Protein AF-A0A6A5S2V4-F1 (afdb_monomer)

Radius of gyration: 16.22 Å; Cα contacts (8 Å, |Δi|>4): 192; chains: 1; bounding box: 35×47×35 Å

Organism: NCBI:txid706981

pLDDT: mean 73.62, std 16.65, range [35.84, 93.75]

InterPro domains:
  IPR040976 Fungal-type protein kinase [PF17667] (19-125)

Structure (mmCIF, N/CA/C/O backbone):
data_AF-A0A6A5S2V4-F1
#
_entry.id   AF-A0A6A5S2V4-F1
#
loop_
_atom_site.group_PDB
_atom_site.id
_atom_site.type_symbol
_atom_site.label_atom_id
_atom_site.label_alt_id
_atom_site.label_comp_id
_atom_site.label_asym_id
_atom_site.label_entity_id
_atom_site.label_seq_id
_atom_site.pdbx_PDB_ins_code
_atom_site.Cartn_x
_atom_site.Cartn_y
_atom_site.Cartn_z
_atom_site.occupancy
_atom_site.B_iso_or_equiv
_atom_site.auth_seq_id
_atom_site.auth_comp_id
_atom_site.auth_asym_id
_atom_site.auth_atom_id
_atom_site.pdbx_PDB_model_num
ATOM 1 N N . MET A 1 1 ? 0.750 4.593 -0.803 1.00 75.62 1 MET A N 1
ATOM 2 C CA . MET A 1 1 ? 1.299 4.143 -2.092 1.00 75.62 1 MET A CA 1
ATOM 3 C C . MET A 1 1 ? 2.578 3.400 -1.791 1.00 75.62 1 MET A C 1
ATOM 5 O O . MET A 1 1 ? 3.381 3.930 -1.048 1.00 75.62 1 MET A O 1
ATOM 9 N N . ARG A 1 2 ? 2.733 2.177 -2.282 1.00 71.62 2 ARG A N 1
ATOM 10 C CA . ARG A 1 2 ? 3.921 1.366 -2.030 1.00 71.62 2 ARG A CA 1
ATOM 11 C C . ARG A 1 2 ? 4.535 1.009 -3.372 1.00 71.62 2 ARG A C 1
ATOM 13 O O . ARG A 1 2 ? 3.872 0.396 -4.212 1.00 71.62 2 ARG A O 1
ATOM 20 N N . GLU A 1 3 ? 5.759 1.454 -3.594 1.00 69.75 3 GLU A N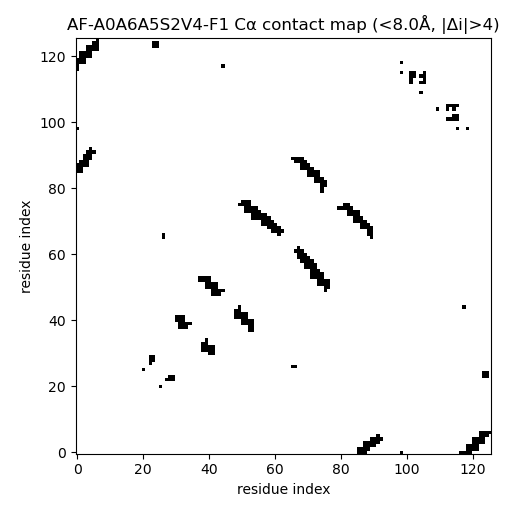 1
ATOM 21 C CA . GLU A 1 3 ? 6.514 1.134 -4.800 1.00 69.75 3 GLU A CA 1
ATOM 22 C C . GLU A 1 3 ? 7.598 0.120 -4.446 1.00 69.75 3 GLU A C 1
ATOM 24 O O . GLU A 1 3 ? 8.212 0.183 -3.383 1.00 69.75 3 GLU A O 1
ATOM 29 N N . ARG A 1 4 ? 7.780 -0.884 -5.300 1.00 66.94 4 ARG A N 1
ATOM 30 C CA . ARG A 1 4 ? 8.794 -1.919 -5.107 1.00 66.94 4 ARG A CA 1
ATOM 31 C C . ARG A 1 4 ? 9.808 -1.891 -6.220 1.00 66.94 4 ARG A C 1
ATOM 33 O O . ARG A 1 4 ? 9.422 -1.995 -7.379 1.00 66.94 4 ARG A O 1
ATOM 40 N N . CYS A 1 5 ? 11.077 -1.861 -5.844 1.00 63.66 5 CYS A N 1
ATOM 41 C CA . CYS A 1 5 ? 12.194 -1.891 -6.774 1.00 63.66 5 CYS A CA 1
ATOM 42 C C . CYS A 1 5 ? 13.067 -3.121 -6.489 1.00 63.66 5 CYS A C 1
ATOM 44 O O . CYS A 1 5 ? 13.272 -3.493 -5.331 1.00 63.66 5 CYS A O 1
ATOM 46 N N . SER A 1 6 ? 13.602 -3.743 -7.541 1.00 55.81 6 SER A N 1
ATOM 47 C CA . SER A 1 6 ? 14.721 -4.686 -7.417 1.00 55.81 6 SER A CA 1
ATOM 48 C C . SER A 1 6 ? 16.021 -3.991 -7.801 1.00 55.81 6 SER A C 1
ATOM 50 O O . SER A 1 6 ? 16.016 -3.241 -8.781 1.00 55.81 6 SER A O 1
ATOM 52 N N . PRO A 1 7 ? 17.138 -4.271 -7.108 1.00 49.78 7 PRO A N 1
ATOM 53 C CA . PRO A 1 7 ? 18.445 -3.966 -7.653 1.00 49.78 7 PRO A CA 1
ATOM 54 C C . PRO A 1 7 ? 18.656 -4.823 -8.907 1.00 49.78 7 PRO A C 1
ATOM 56 O O . PRO A 1 7 ? 18.295 -6.002 -8.959 1.00 49.78 7 PRO A O 1
ATOM 59 N N . LEU A 1 8 ? 19.162 -4.193 -9.961 1.00 46.72 8 LEU A N 1
ATOM 60 C CA . LEU A 1 8 ? 19.459 -4.831 -11.235 1.00 46.72 8 LEU A CA 1
ATOM 61 C C . LEU A 1 8 ? 20.461 -5.982 -11.050 1.00 46.72 8 LEU A C 1
ATOM 63 O O . LEU A 1 8 ? 21.634 -5.753 -10.788 1.00 46.72 8 LEU A O 1
ATOM 67 N N . ASN A 1 9 ? 19.968 -7.209 -11.205 1.00 39.47 9 ASN A N 1
ATOM 68 C CA . ASN A 1 9 ? 20.625 -8.325 -11.889 1.00 39.47 9 ASN A CA 1
ATOM 69 C C . ASN A 1 9 ? 19.594 -9.451 -12.032 1.00 39.47 9 ASN A C 1
ATOM 71 O O . ASN A 1 9 ? 19.543 -10.393 -11.243 1.00 39.47 9 ASN A O 1
ATOM 75 N N . LYS A 1 10 ? 18.716 -9.333 -13.032 1.00 41.00 10 LYS A N 1
ATOM 76 C CA . LYS A 1 10 ? 18.046 -10.516 -13.574 1.00 41.00 10 LYS A CA 1
ATOM 77 C C . LYS A 1 10 ? 18.996 -11.070 -14.632 1.00 41.00 10 LYS A C 1
ATOM 79 O O . LYS A 1 10 ? 19.137 -10.401 -15.649 1.00 41.00 10 LYS A O 1
ATOM 84 N N . PRO A 1 11 ? 19.684 -12.202 -14.404 1.00 36.81 11 PRO A N 1
ATOM 85 C CA . PRO A 1 11 ? 20.399 -12.844 -15.488 1.00 36.81 11 PRO A CA 1
ATOM 86 C C . PRO A 1 11 ? 19.373 -13.264 -16.537 1.00 36.81 11 PRO A C 1
ATOM 88 O O . PRO A 1 11 ? 18.335 -13.862 -16.231 1.00 36.81 11 PRO A O 1
ATOM 91 N N . ASP A 1 12 ? 19.659 -12.876 -17.769 1.00 44.12 12 ASP A N 1
ATOM 92 C CA . ASP A 1 12 ? 18.902 -13.264 -18.938 1.00 44.12 12 ASP A CA 1
ATOM 93 C C . ASP A 1 12 ? 19.005 -14.783 -19.091 1.00 44.12 12 ASP A C 1
ATOM 95 O O . ASP A 1 12 ? 20.086 -15.337 -19.278 1.00 44.12 12 ASP A O 1
ATOM 99 N N . GLY A 1 13 ? 17.867 -15.466 -19.022 1.00 44.41 13 GLY A N 1
ATOM 100 C CA . GLY A 1 13 ? 17.766 -16.859 -19.435 1.00 44.41 13 GLY A CA 1
ATOM 101 C C . GLY A 1 13 ? 17.830 -17.898 -18.314 1.00 44.41 13 GLY A C 1
ATOM 102 O O . GLY A 1 13 ? 18.629 -17.847 -17.387 1.00 44.41 13 GLY A O 1
ATOM 103 N N . LEU A 1 14 ? 16.983 -18.909 -18.514 1.00 35.84 14 LEU A N 1
ATOM 104 C CA . LEU A 1 14 ? 16.884 -20.180 -17.800 1.00 35.84 14 LEU A CA 1
ATOM 105 C C . LEU A 1 14 ? 16.060 -20.181 -16.497 1.00 35.84 14 LEU A C 1
ATOM 107 O O . LEU A 1 14 ? 16.558 -20.091 -15.378 1.00 35.84 14 LEU A O 1
ATOM 111 N N . PHE A 1 15 ? 14.758 -20.431 -16.671 1.00 42.66 15 PHE A N 1
ATOM 112 C CA . PHE A 1 15 ? 13.903 -21.048 -15.656 1.00 42.66 15 PHE A CA 1
ATOM 113 C C . PHE A 1 15 ? 14.383 -22.487 -15.390 1.00 42.66 15 PHE A C 1
ATOM 115 O O . PHE A 1 15 ? 13.810 -23.447 -15.899 1.00 42.66 15 PHE A O 1
ATOM 122 N N . LEU A 1 16 ? 15.437 -22.654 -14.594 1.00 39.47 16 LEU A N 1
ATOM 123 C CA . LEU A 1 16 ? 15.646 -23.894 -13.853 1.00 39.47 16 LEU A CA 1
ATOM 124 C C . LEU A 1 16 ? 15.115 -23.663 -12.443 1.00 39.47 16 LEU A C 1
ATOM 126 O O . LEU A 1 16 ? 15.630 -22.830 -11.700 1.00 39.47 16 LEU A O 1
ATOM 130 N N . ALA A 1 17 ? 14.044 -24.377 -12.097 1.00 41.22 17 ALA A N 1
ATOM 131 C CA . ALA A 1 17 ? 13.501 -24.410 -10.748 1.00 41.22 17 ALA A CA 1
ATOM 132 C C . ALA A 1 17 ? 14.540 -25.040 -9.806 1.00 41.22 17 ALA A C 1
ATOM 134 O O . ALA A 1 17 ? 14.569 -26.248 -9.598 1.00 41.22 17 ALA A O 1
ATOM 135 N N . SER A 1 18 ? 15.430 -24.208 -9.272 1.00 45.44 18 SER A N 1
ATOM 136 C CA . SER A 1 18 ? 16.303 -24.570 -8.165 1.00 45.44 18 SER A CA 1
ATOM 137 C C . SER A 1 18 ? 15.491 -24.496 -6.863 1.00 45.44 18 SER A C 1
ATOM 139 O O . SER A 1 18 ? 14.793 -23.501 -6.657 1.00 45.44 18 SER A O 1
ATOM 141 N N . PRO A 1 19 ? 15.572 -25.484 -5.952 1.00 48.62 19 PRO A N 1
ATOM 142 C CA . PRO A 1 19 ? 14.850 -25.475 -4.672 1.00 48.62 19 PRO A CA 1
ATOM 143 C C . PRO A 1 19 ? 15.290 -24.358 -3.697 1.00 48.62 19 PRO A C 1
ATOM 145 O O . PRO A 1 19 ? 14.823 -24.313 -2.564 1.00 48.62 19 PRO A O 1
ATOM 148 N N . PHE A 1 20 ? 16.167 -23.444 -4.125 1.00 48.97 20 PHE A N 1
ATOM 149 C CA . PHE A 1 20 ? 16.748 -22.371 -3.315 1.00 48.97 20 PHE A CA 1
ATOM 150 C C . PHE A 1 20 ? 16.098 -20.988 -3.495 1.00 48.97 20 PHE A C 1
ATOM 152 O O . PHE A 1 20 ? 16.556 -20.023 -2.883 1.00 48.97 20 PHE A O 1
ATOM 159 N N . ILE A 1 21 ? 15.044 -20.845 -4.309 1.00 47.72 21 ILE A N 1
ATOM 160 C CA . ILE A 1 21 ? 14.398 -19.535 -4.494 1.00 47.72 21 ILE A CA 1
ATOM 161 C C . ILE A 1 21 ? 13.523 -19.213 -3.273 1.00 47.72 21 ILE A C 1
ATOM 163 O O . ILE A 1 21 ? 12.512 -19.865 -3.021 1.00 47.72 21 ILE A O 1
ATOM 167 N N . ASN A 1 22 ? 13.899 -18.182 -2.510 1.00 53.81 22 ASN A N 1
ATOM 168 C CA . ASN A 1 22 ? 13.129 -17.728 -1.350 1.00 53.81 22 ASN A CA 1
ATOM 169 C C . ASN A 1 22 ? 11.852 -16.987 -1.795 1.00 53.81 22 ASN A C 1
ATOM 171 O O . ASN A 1 22 ? 11.842 -16.308 -2.823 1.00 53.81 22 ASN A O 1
ATOM 175 N N . ASN A 1 23 ? 10.803 -17.013 -0.971 1.00 53.75 23 ASN A N 1
ATOM 176 C CA . ASN A 1 23 ? 9.568 -16.249 -1.155 1.00 53.75 23 ASN A CA 1
ATOM 177 C C . ASN A 1 23 ? 9.839 -14.769 -1.500 1.00 53.75 23 ASN A C 1
ATOM 179 O O . ASN A 1 23 ? 9.184 -14.233 -2.388 1.00 53.75 23 ASN A O 1
ATOM 183 N N . LYS A 1 24 ? 10.870 -14.139 -0.908 1.00 54.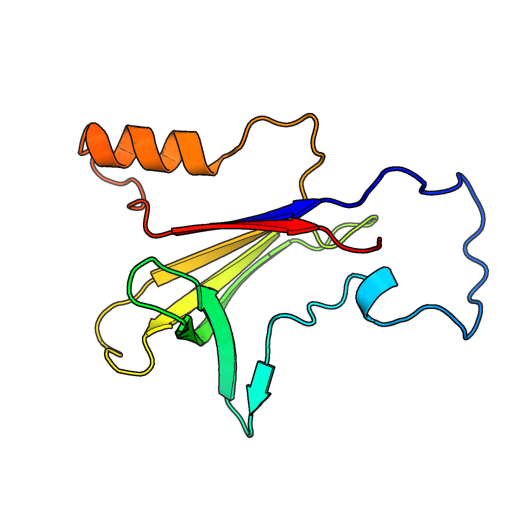41 24 LYS A N 1
ATOM 184 C CA . LYS A 1 24 ? 11.332 -12.779 -1.277 1.00 54.41 24 LYS A CA 1
ATOM 185 C C . LYS A 1 24 ? 11.707 -12.640 -2.756 1.00 54.41 24 LYS A C 1
ATOM 187 O O . LYS A 1 24 ? 11.311 -11.676 -3.401 1.00 54.41 24 LYS A O 1
ATOM 192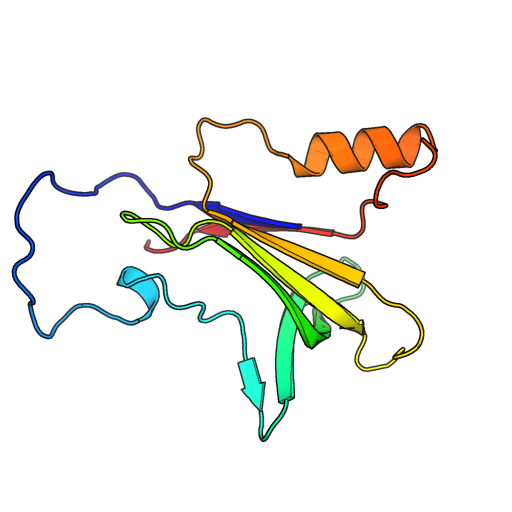 N N . GLN A 1 25 ? 12.473 -13.591 -3.285 1.00 47.66 25 GLN A N 1
ATOM 193 C CA . GLN A 1 25 ? 12.981 -13.592 -4.663 1.00 47.66 25 GLN A CA 1
ATOM 194 C C . GLN A 1 25 ? 11.9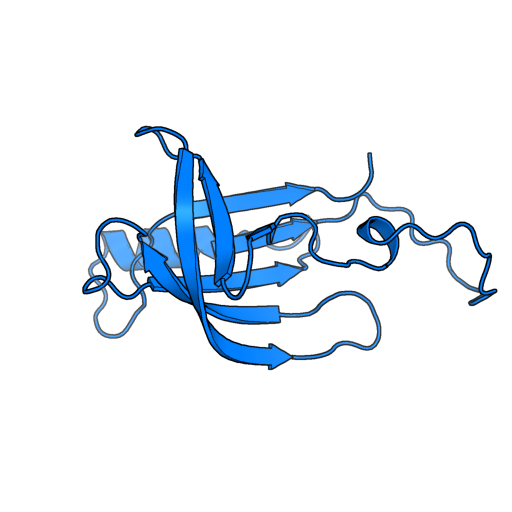14 -14.028 -5.675 1.00 47.66 25 GLN A C 1
ATOM 196 O O . GLN A 1 25 ? 11.889 -13.529 -6.795 1.00 47.66 25 GLN A O 1
ATOM 201 N N . LEU A 1 26 ? 10.969 -14.875 -5.252 1.00 50.97 26 LEU A N 1
ATOM 202 C CA . LEU A 1 26 ? 9.726 -15.168 -5.983 1.00 50.97 26 LEU A CA 1
ATOM 203 C C . LEU A 1 26 ? 8.753 -13.975 -5.991 1.00 50.97 26 LEU A C 1
ATOM 205 O O . LEU A 1 26 ? 7.666 -14.043 -6.565 1.00 50.97 26 LEU A O 1
ATOM 209 N N . GLY A 1 27 ? 9.128 -12.880 -5.329 1.00 49.56 27 GLY A N 1
ATOM 210 C CA . GLY A 1 27 ? 8.348 -11.667 -5.230 1.00 49.56 27 GLY A CA 1
ATOM 211 C C . GLY A 1 27 ? 7.217 -11.745 -4.216 1.00 49.56 27 GLY A C 1
ATOM 212 O O . GLY A 1 27 ? 6.515 -10.752 -4.105 1.00 49.56 27 GLY A O 1
ATOM 213 N N . PHE A 1 28 ? 7.018 -12.848 -3.478 1.00 49.12 28 PHE A N 1
ATOM 214 C CA . PHE A 1 28 ? 5.996 -12.933 -2.429 1.00 49.12 28 PHE A CA 1
ATOM 215 C C . PHE A 1 28 ? 6.171 -11.815 -1.397 1.00 49.12 28 PHE A C 1
ATOM 217 O O . PHE A 1 28 ? 7.268 -11.479 -0.951 1.00 49.12 28 PHE A O 1
ATOM 224 N N . ASP A 1 29 ? 5.034 -11.220 -1.055 1.00 53.91 29 ASP A N 1
ATOM 225 C CA . ASP A 1 29 ? 4.938 -9.958 -0.337 1.00 53.91 29 ASP A CA 1
ATOM 226 C C . ASP A 1 29 ? 5.132 -10.188 1.170 1.00 53.91 29 ASP A C 1
ATOM 228 O O . ASP A 1 29 ? 4.170 -10.412 1.898 1.00 53.91 29 ASP A O 1
ATOM 232 N N . LEU A 1 30 ? 6.381 -10.191 1.646 1.00 52.72 30 LEU A N 1
ATOM 233 C CA . LEU A 1 30 ? 6.689 -10.412 3.070 1.00 52.72 30 LEU A CA 1
ATOM 234 C C . LEU A 1 30 ? 6.278 -9.266 4.000 1.00 52.72 30 LEU A C 1
ATOM 236 O O . LEU A 1 30 ? 6.420 -9.388 5.213 1.00 52.72 30 LEU A O 1
ATOM 240 N N . THR A 1 31 ? 5.792 -8.153 3.459 1.00 60.25 31 THR A N 1
ATOM 241 C CA . THR A 1 31 ? 5.350 -7.008 4.262 1.00 60.25 31 THR A CA 1
ATOM 242 C C . THR A 1 31 ? 3.859 -7.067 4.596 1.00 60.25 31 THR A C 1
ATOM 244 O O . THR A 1 31 ? 3.355 -6.199 5.308 1.00 60.25 31 THR A O 1
ATOM 247 N N . ILE A 1 32 ? 3.144 -8.076 4.082 1.00 71.06 32 ILE A N 1
ATOM 248 C CA . ILE A 1 32 ? 1.778 -8.386 4.500 1.00 71.06 32 ILE A CA 1
ATOM 249 C C . ILE A 1 32 ? 1.861 -9.428 5.610 1.00 71.06 32 ILE A C 1
ATOM 251 O O . ILE A 1 32 ? 2.113 -10.605 5.353 1.00 71.06 32 ILE A O 1
ATOM 255 N N . VAL 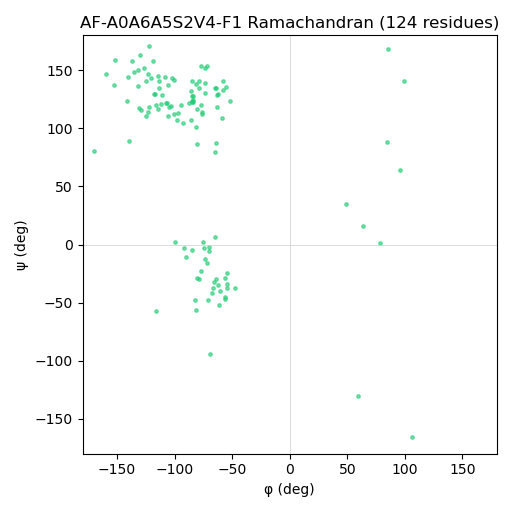A 1 33 ? 1.641 -8.994 6.846 1.00 75.94 33 VAL A N 1
ATOM 256 C CA . VAL A 1 33 ? 1.631 -9.888 8.004 1.00 75.94 33 VAL A CA 1
ATOM 257 C C . VAL A 1 33 ? 0.241 -10.507 8.112 1.00 75.94 33 VAL A C 1
ATOM 259 O O . VAL A 1 33 ? -0.756 -9.791 8.187 1.00 75.94 33 VAL A O 1
ATOM 262 N N . ALA A 1 34 ? 0.154 -11.835 8.096 1.00 77.06 34 ALA A N 1
ATOM 263 C CA . ALA A 1 34 ? -1.081 -12.548 8.407 1.00 77.06 34 ALA A CA 1
ATOM 264 C C . ALA A 1 34 ? -1.068 -12.932 9.894 1.00 77.06 34 ALA A C 1
ATOM 266 O O . ALA A 1 34 ? -0.166 -13.644 10.331 1.00 77.06 34 ALA A O 1
ATOM 267 N N . VAL A 1 35 ? -2.046 -12.451 10.666 1.00 78.19 35 VAL A N 1
ATOM 268 C CA . VAL A 1 35 ? -2.249 -12.837 12.072 1.00 78.19 35 VAL A CA 1
ATOM 269 C C . VAL A 1 35 ? -3.683 -13.340 12.212 1.00 78.19 35 VAL A C 1
ATOM 271 O O . VAL A 1 35 ? -4.635 -12.567 12.084 1.00 78.19 35 VAL A O 1
ATOM 274 N N . GLY A 1 36 ? -3.838 -14.649 12.433 1.00 80.50 36 GLY A N 1
ATOM 275 C CA . GLY A 1 36 ? -5.140 -15.321 12.372 1.00 80.50 36 GLY A CA 1
ATOM 276 C C . GLY A 1 36 ? -5.785 -15.162 10.992 1.00 80.50 36 GLY A C 1
ATOM 277 O O . GLY A 1 36 ? -5.126 -15.354 9.971 1.00 80.50 36 GLY A O 1
ATOM 278 N N . ASP A 1 37 ? -7.050 -14.740 10.965 1.00 81.31 37 ASP A N 1
ATOM 279 C CA . ASP A 1 37 ? -7.810 -14.516 9.724 1.00 81.31 37 ASP A CA 1
ATOM 280 C C . ASP A 1 37 ? -7.583 -13.129 9.099 1.00 81.31 37 ASP A C 1
ATOM 282 O O . ASP A 1 37 ? -8.100 -12.819 8.021 1.00 81.31 37 ASP A O 1
ATOM 286 N N . LYS A 1 38 ? -6.821 -12.259 9.772 1.00 83.12 38 LYS A N 1
ATOM 287 C CA . LYS A 1 38 ? -6.599 -10.879 9.338 1.00 83.12 38 LYS A CA 1
ATOM 288 C C . LYS A 1 38 ? -5.231 -10.722 8.691 1.00 83.12 38 LYS A C 1
ATOM 290 O O . LYS A 1 38 ? -4.232 -11.304 9.110 1.00 83.12 38 LYS A O 1
ATOM 295 N N . ARG A 1 39 ? -5.189 -9.884 7.655 1.00 86.94 39 ARG A N 1
ATOM 296 C CA . ARG A 1 39 ? -3.958 -9.484 6.969 1.00 86.94 39 ARG A CA 1
ATOM 297 C C . ARG A 1 39 ? -3.710 -8.006 7.202 1.00 86.94 39 ARG A C 1
ATOM 299 O O . ARG A 1 39 ? -4.625 -7.198 7.049 1.00 86.94 39 ARG A O 1
ATOM 306 N N . TYR A 1 40 ? -2.472 -7.676 7.524 1.00 86.75 40 TYR A N 1
ATOM 307 C CA . TYR A 1 40 ? -2.048 -6.347 7.923 1.00 86.75 40 TYR A CA 1
ATOM 308 C C . TYR A 1 40 ? -0.934 -5.854 7.018 1.00 86.75 40 TYR A C 1
ATOM 310 O O . TYR A 1 40 ? -0.093 -6.627 6.562 1.00 86.75 40 TYR A O 1
ATOM 318 N N . ILE A 1 41 ? -0.926 -4.551 6.791 1.00 86.19 41 ILE A N 1
ATOM 319 C CA . ILE A 1 41 ? 0.165 -3.822 6.167 1.00 86.19 41 ILE A CA 1
ATOM 320 C C . ILE A 1 41 ? 0.708 -2.886 7.236 1.00 86.19 41 ILE A C 1
ATOM 322 O O . ILE A 1 41 ? -0.012 -2.007 7.709 1.00 86.19 41 ILE A O 1
ATOM 326 N N . GLU A 1 42 ? 1.960 -3.091 7.624 1.00 86.31 42 GLU A N 1
ATOM 327 C CA . GLU A 1 42 ? 2.657 -2.155 8.502 1.00 86.31 42 GLU A CA 1
ATOM 328 C C . GLU A 1 42 ? 3.278 -1.042 7.655 1.00 86.31 42 GLU A C 1
ATOM 330 O O . GLU A 1 42 ? 3.904 -1.314 6.621 1.00 86.31 42 GLU A O 1
ATOM 335 N N . ILE A 1 43 ? 3.057 0.199 8.087 1.00 84.88 43 ILE A N 1
ATOM 336 C CA . ILE A 1 43 ? 3.661 1.408 7.527 1.00 84.88 43 ILE A CA 1
ATOM 337 C C . ILE A 1 43 ? 4.321 2.205 8.650 1.00 84.88 43 ILE A C 1
ATOM 339 O O . ILE A 1 43 ? 3.882 2.156 9.801 1.00 84.88 43 ILE A O 1
ATOM 343 N N . GLU A 1 44 ? 5.357 2.962 8.316 1.00 84.12 44 GLU A N 1
ATOM 344 C CA . GLU A 1 44 ? 6.054 3.827 9.263 1.00 84.12 44 GLU A CA 1
ATOM 345 C C . GLU A 1 44 ? 5.806 5.289 8.897 1.00 84.12 44 GLU A C 1
ATOM 347 O O . GLU A 1 44 ? 6.077 5.727 7.779 1.00 84.12 44 GLU A O 1
ATOM 352 N N . ARG A 1 45 ? 5.229 6.044 9.833 1.00 82.31 45 ARG A N 1
ATOM 353 C CA . ARG A 1 45 ? 4.955 7.477 9.694 1.00 82.31 45 ARG A CA 1
ATOM 354 C C . ARG A 1 45 ? 5.651 8.234 10.821 1.00 82.31 45 ARG A C 1
ATOM 356 O O . ARG A 1 45 ? 6.144 7.633 11.769 1.00 82.31 45 ARG A O 1
ATOM 363 N N . GLU A 1 46 ? 5.657 9.562 10.744 1.00 77.62 46 GLU A N 1
ATOM 364 C CA . GLU A 1 46 ? 6.207 10.422 11.807 1.00 77.62 46 GLU A CA 1
ATOM 365 C C . GLU A 1 46 ? 5.554 10.158 13.179 1.00 77.62 46 GLU A C 1
ATOM 367 O O . GLU A 1 46 ? 6.200 10.294 14.212 1.00 77.62 46 GLU A O 1
ATOM 372 N N . SER A 1 47 ? 4.291 9.716 13.188 1.00 76.69 47 SER A N 1
ATOM 373 C CA . SER A 1 47 ? 3.516 9.286 14.362 1.00 76.69 47 SER A CA 1
ATOM 374 C C . SER A 1 47 ? 3.907 7.907 14.917 1.00 76.69 47 SER A C 1
ATOM 376 O O . SER A 1 47 ? 3.351 7.482 15.930 1.00 76.69 47 SER A O 1
ATOM 378 N N . GLY A 1 48 ? 4.838 7.198 14.273 1.00 83.19 48 GLY A N 1
ATOM 379 C CA . GLY A 1 48 ? 5.245 5.835 14.602 1.00 83.19 48 GLY A CA 1
ATOM 380 C C . GLY A 1 48 ? 4.727 4.788 13.610 1.00 83.19 48 GLY A C 1
ATOM 381 O O . GLY A 1 48 ? 4.288 5.095 12.498 1.00 83.19 48 GLY A O 1
ATOM 382 N N . LYS A 1 49 ? 4.811 3.513 14.009 1.00 85.00 49 LYS A N 1
ATOM 383 C CA . LYS A 1 49 ? 4.343 2.382 13.197 1.00 85.00 49 LYS A CA 1
ATOM 384 C C . LYS A 1 49 ? 2.823 2.270 13.263 1.00 85.00 49 LYS A C 1
ATOM 386 O O . LYS A 1 49 ? 2.261 2.049 14.332 1.00 85.00 49 LYS A O 1
ATOM 391 N N . GLU A 1 50 ? 2.170 2.368 12.111 1.00 87.44 50 GLU A N 1
ATOM 392 C CA . GLU A 1 50 ? 0.725 2.197 11.967 1.00 87.44 50 GLU A CA 1
ATOM 393 C C . GLU A 1 50 ? 0.402 0.873 11.263 1.00 87.44 50 GLU A C 1
ATOM 395 O O . GLU A 1 50 ? 1.106 0.437 10.346 1.00 87.44 50 GLU A O 1
ATOM 400 N N . ARG A 1 51 ? -0.701 0.237 11.676 1.00 88.50 51 ARG A N 1
ATOM 401 C CA . ARG A 1 51 ? -1.211 -1.002 11.077 1.00 88.50 51 ARG A CA 1
ATOM 402 C C . ARG A 1 51 ? -2.467 -0.737 10.265 1.00 88.50 51 ARG A C 1
ATOM 404 O O . ARG A 1 51 ? -3.483 -0.274 10.788 1.00 88.50 51 ARG A O 1
ATOM 411 N N . LEU A 1 52 ? -2.402 -1.083 8.985 1.00 89.19 52 LEU A N 1
ATOM 412 C CA . LEU A 1 52 ? -3.530 -1.029 8.065 1.00 89.19 52 LEU A CA 1
ATOM 413 C C . LEU A 1 52 ? -4.079 -2.438 7.849 1.00 89.19 52 LEU A C 1
ATOM 415 O O . LEU A 1 52 ? -3.380 -3.318 7.348 1.00 89.19 52 LEU A O 1
ATOM 419 N N . VAL A 1 53 ? -5.340 -2.655 8.202 1.00 89.75 53 VAL A N 1
ATOM 420 C CA . VAL A 1 53 ? -6.014 -3.941 8.026 1.00 89.75 53 VAL A CA 1
ATOM 421 C C . VAL A 1 53 ? -6.552 -4.042 6.605 1.00 89.75 53 VAL A C 1
ATOM 423 O O . VAL A 1 53 ? -7.279 -3.164 6.134 1.00 89.75 53 VAL A O 1
ATOM 426 N N . ILE A 1 54 ? -6.213 -5.126 5.911 1.00 89.25 54 ILE A N 1
ATOM 427 C CA . ILE A 1 54 ? -6.709 -5.399 4.564 1.00 89.25 54 ILE A CA 1
ATOM 428 C C . ILE A 1 54 ? -8.149 -5.896 4.657 1.00 89.25 54 ILE A C 1
ATOM 430 O O . ILE A 1 54 ? -8.399 -7.011 5.106 1.00 89.25 54 ILE A O 1
ATOM 434 N N . ASN A 1 55 ? -9.083 -5.086 4.162 1.00 89.31 55 ASN A N 1
ATOM 435 C CA . ASN A 1 55 ? -10.488 -5.460 4.049 1.00 89.31 55 ASN A CA 1
ATOM 436 C C . ASN A 1 55 ? -10.716 -6.313 2.792 1.00 89.31 55 ASN A C 1
ATOM 438 O O . ASN A 1 55 ? -11.173 -7.448 2.861 1.00 89.31 55 ASN A O 1
ATOM 442 N N . SER A 1 56 ? -10.347 -5.787 1.620 1.00 88.00 56 SER A N 1
ATOM 443 C CA . SER A 1 56 ? -10.569 -6.477 0.343 1.00 88.00 56 SER A CA 1
ATOM 444 C C . SER A 1 56 ? -9.549 -6.097 -0.726 1.00 88.00 56 SER A C 1
ATOM 446 O O . SER A 1 56 ? -8.884 -5.061 -0.663 1.00 88.00 56 SER A O 1
ATOM 448 N N . VAL A 1 57 ? -9.410 -6.962 -1.730 1.00 86.62 57 VAL A N 1
ATOM 449 C CA . VAL A 1 57 ? -8.627 -6.679 -2.938 1.00 86.62 57 VAL A CA 1
ATOM 450 C C . VAL A 1 57 ? -9.525 -5.919 -3.911 1.00 86.62 57 VAL A C 1
ATOM 452 O O . VAL A 1 57 ? -10.576 -6.422 -4.291 1.00 86.62 57 VAL A O 1
ATOM 455 N N . ILE A 1 58 ? -9.109 -4.723 -4.327 1.00 86.25 58 ILE A N 1
ATOM 456 C CA . ILE A 1 58 ? -9.819 -3.929 -5.343 1.00 86.25 58 ILE A CA 1
ATOM 457 C C . ILE A 1 58 ? -9.435 -4.423 -6.734 1.00 86.25 58 ILE A C 1
ATOM 459 O O . ILE A 1 58 ? -10.280 -4.618 -7.602 1.00 86.25 58 ILE A O 1
ATOM 463 N N . LYS A 1 59 ? -8.130 -4.596 -6.962 1.00 84.25 59 LYS A N 1
ATOM 464 C CA . LYS A 1 59 ? -7.595 -5.008 -8.256 1.00 84.25 59 LYS A CA 1
ATOM 465 C C . LYS A 1 59 ? -6.290 -5.750 -8.058 1.00 84.25 59 LYS A C 1
ATOM 467 O O . LYS A 1 59 ? -5.441 -5.307 -7.293 1.00 84.25 59 LYS A O 1
ATOM 472 N N . ARG A 1 60 ? -6.111 -6.844 -8.787 1.00 81.06 60 ARG A N 1
ATOM 473 C CA . ARG A 1 60 ? -4.835 -7.547 -8.902 1.00 81.06 60 ARG A CA 1
ATOM 474 C C . ARG A 1 60 ? -4.558 -7.756 -10.378 1.0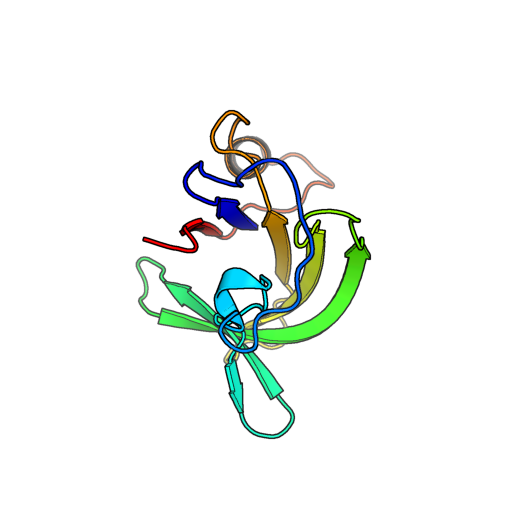0 81.06 60 ARG A C 1
ATOM 476 O O . ARG A 1 60 ? -5.324 -8.436 -11.051 1.00 81.06 60 ARG A O 1
ATOM 483 N N . VAL A 1 61 ? -3.492 -7.144 -10.874 1.00 76.31 61 VAL A N 1
ATOM 484 C CA . VAL A 1 61 ? -3.028 -7.353 -12.247 1.00 76.31 61 VAL A CA 1
ATOM 485 C C . VAL A 1 61 ? -1.850 -8.323 -12.181 1.00 76.31 61 VAL A C 1
ATOM 487 O O . VAL A 1 61 ? -0.830 -7.963 -11.587 1.00 76.31 61 VAL A O 1
ATOM 490 N N . PRO A 1 62 ? -1.977 -9.557 -12.702 1.00 66.94 62 PRO A N 1
ATOM 491 C CA . PRO A 1 62 ? -0.837 -10.456 -12.836 1.00 66.94 62 PRO A CA 1
ATOM 492 C C . PRO A 1 62 ? 0.100 -9.964 -13.951 1.00 66.94 62 PRO A C 1
ATOM 494 O O . PRO A 1 62 ? -0.335 -9.290 -14.882 1.00 66.94 62 PRO A O 1
ATOM 497 N N . CYS A 1 63 ? 1.385 -10.303 -13.866 1.00 63.69 63 CYS A N 1
ATOM 498 C CA . CYS A 1 63 ? 2.369 -10.057 -14.921 1.00 63.69 63 CYS A CA 1
ATOM 499 C C . CYS A 1 63 ? 3.223 -11.311 -15.116 1.00 63.69 63 CYS A C 1
ATOM 501 O O . CYS A 1 63 ? 3.470 -12.040 -14.157 1.00 63.69 63 CYS A O 1
ATOM 503 N N . VAL A 1 64 ? 3.672 -11.542 -16.353 1.00 54.97 64 VAL A N 1
ATOM 504 C CA . VAL A 1 64 ? 4.563 -12.654 -16.727 1.00 54.97 64 VAL A CA 1
ATOM 505 C C . VAL A 1 64 ? 5.933 -12.523 -16.044 1.00 54.97 64 VAL A C 1
ATOM 507 O O . VAL A 1 64 ? 6.556 -13.527 -15.718 1.00 54.97 64 VAL A O 1
ATOM 510 N N . ALA A 1 65 ? 6.380 -11.294 -15.764 1.00 52.12 65 ALA A N 1
ATOM 511 C CA . ALA A 1 65 ? 7.613 -11.015 -15.035 1.00 52.12 65 ALA A CA 1
ATOM 512 C C . ALA A 1 65 ? 7.372 -9.996 -13.904 1.00 52.12 65 ALA A C 1
ATOM 514 O O . ALA A 1 65 ? 7.034 -8.840 -14.159 1.00 52.12 65 ALA A O 1
ATOM 515 N N . GLY A 1 66 ? 7.596 -10.417 -12.653 1.00 55.12 66 GLY A N 1
ATOM 516 C CA . GLY A 1 66 ? 7.408 -9.600 -11.443 1.00 55.12 66 GLY A CA 1
ATOM 517 C C . GLY A 1 66 ? 5.971 -9.594 -10.898 1.00 55.12 66 GLY A C 1
ATOM 518 O O . GLY A 1 66 ? 5.031 -10.039 -11.555 1.00 55.12 66 GLY A O 1
ATOM 519 N N . GLN A 1 67 ? 5.775 -9.076 -9.680 1.00 56.28 67 GLN A N 1
ATOM 520 C CA . GLN A 1 67 ? 4.425 -8.777 -9.189 1.00 56.28 67 GLN A CA 1
ATOM 521 C C . GLN A 1 67 ? 3.976 -7.438 -9.771 1.00 56.28 67 GLN A C 1
ATOM 523 O O . GLN A 1 67 ? 4.581 -6.427 -9.465 1.00 56.28 67 GLN A O 1
ATOM 528 N N . ALA A 1 68 ? 2.921 -7.396 -10.585 1.00 69.38 68 ALA A N 1
ATOM 529 C CA . ALA A 1 68 ? 2.546 -6.159 -11.275 1.00 69.38 68 ALA A CA 1
ATOM 530 C C . ALA A 1 68 ? 1.998 -5.076 -10.325 1.00 69.38 68 ALA A C 1
ATOM 532 O O . ALA A 1 68 ? 2.738 -4.276 -9.758 1.00 69.38 68 ALA A O 1
ATOM 533 N N . THR A 1 69 ? 0.680 -4.997 -10.169 1.00 77.25 69 THR A N 1
ATOM 534 C CA . THR A 1 69 ? 0.029 -3.992 -9.329 1.00 77.25 69 THR A CA 1
ATOM 535 C C . THR A 1 69 ? -1.135 -4.640 -8.612 1.00 77.25 69 THR A C 1
ATOM 537 O O . THR A 1 69 ? -2.038 -5.193 -9.247 1.00 77.25 69 THR A O 1
ATOM 540 N N . THR A 1 70 ? -1.114 -4.558 -7.286 1.00 83.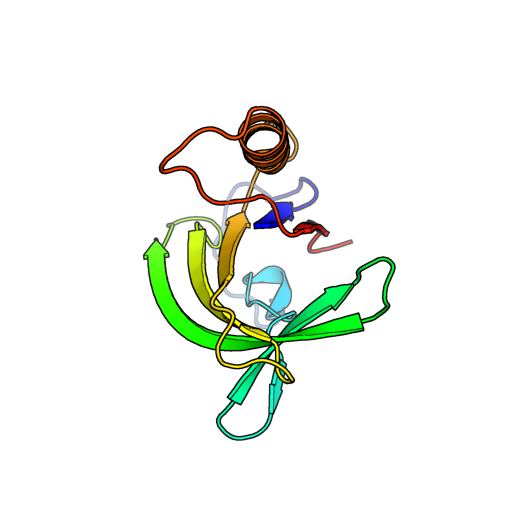94 70 THR A N 1
ATOM 541 C CA . THR A 1 70 ? -2.243 -4.940 -6.446 1.00 83.94 70 THR A CA 1
ATOM 542 C C . THR A 1 70 ? -2.726 -3.720 -5.684 1.00 83.94 70 THR A C 1
ATOM 544 O O . THR A 1 70 ? -1.942 -2.996 -5.078 1.00 83.94 70 THR A O 1
ATOM 547 N N . CYS A 1 71 ? -4.027 -3.479 -5.741 1.00 87.00 71 CYS A N 1
ATOM 548 C CA . CYS A 1 71 ? -4.693 -2.429 -4.996 1.00 87.00 71 CYS A CA 1
ATOM 549 C C . CYS A 1 71 ? -5.576 -3.071 -3.932 1.00 87.00 71 CYS A C 1
ATOM 551 O O . CYS A 1 71 ? -6.413 -3.920 -4.252 1.00 87.00 71 CYS A O 1
ATOM 553 N N . TRP A 1 72 ? -5.425 -2.630 -2.690 1.00 89.75 72 TRP A N 1
ATOM 554 C CA . TRP A 1 72 ? -6.240 -3.071 -1.564 1.00 89.75 72 TRP A CA 1
ATOM 555 C C . TRP A 1 72 ? -7.080 -1.936 -1.015 1.00 89.75 72 TRP A C 1
ATOM 557 O O . TRP A 1 72 ? -6.633 -0.790 -0.959 1.00 89.75 72 TRP A O 1
ATOM 567 N N . LYS A 1 73 ? -8.280 -2.290 -0.565 1.00 91.44 73 LYS A N 1
ATOM 568 C CA . LYS A 1 73 ? -9.084 -1.473 0.331 1.00 91.44 73 LYS A CA 1
ATOM 569 C C . LYS A 1 73 ? -8.675 -1.829 1.752 1.00 91.44 73 LYS A C 1
ATOM 571 O O . LYS A 1 73 ? -8.765 -2.996 2.142 1.00 91.44 73 LYS A O 1
ATOM 576 N N . VAL A 1 74 ? -8.216 -0.838 2.499 1.00 92.12 74 VAL A N 1
ATOM 577 C CA . VAL A 1 74 ? -7.720 -1.015 3.864 1.00 92.12 74 VAL A CA 1
ATOM 578 C C . VAL A 1 74 ? -8.370 -0.004 4.799 1.00 92.12 74 VAL A C 1
ATOM 580 O O . VAL A 1 74 ? -8.944 0.985 4.346 1.00 92.12 74 VAL A O 1
ATOM 583 N N . TYR A 1 75 ? -8.283 -0.258 6.095 1.00 91.44 75 TYR A N 1
ATOM 584 C CA . TYR A 1 75 ? -8.663 0.684 7.145 1.00 91.44 75 TYR A CA 1
ATOM 585 C C . TYR A 1 75 ? -7.608 0.657 8.253 1.00 91.44 75 TYR A C 1
ATOM 587 O O . TYR A 1 75 ? -6.850 -0.310 8.359 1.00 91.44 75 TYR A O 1
ATOM 595 N N . GLN A 1 76 ? -7.518 1.716 9.052 1.00 89.44 76 GLN A N 1
ATOM 596 C CA . GLN A 1 76 ? -6.617 1.733 10.206 1.00 89.44 76 GLN A CA 1
ATOM 597 C C . GLN A 1 76 ? -7.193 0.856 11.319 1.00 89.44 76 GLN A C 1
ATOM 599 O O . GLN A 1 76 ? -8.390 0.901 11.577 1.00 89.44 76 GLN A O 1
ATOM 604 N N . GLU A 1 77 ? -6.357 0.073 12.005 1.00 85.38 77 GLU A N 1
ATOM 605 C CA . GLU A 1 77 ? -6.823 -0.847 13.059 1.00 85.38 77 GLU A CA 1
ATOM 606 C C . GLU A 1 77 ? -7.659 -0.148 14.153 1.00 85.38 77 GLU A C 1
ATOM 608 O O . GLU A 1 77 ? -8.621 -0.734 14.646 1.00 85.38 77 GLU A O 1
ATOM 613 N N . GLY A 1 78 ? -7.341 1.114 14.470 1.00 84.88 78 GLY A N 1
ATOM 614 C CA . GLY A 1 78 ? -8.082 1.946 15.427 1.00 84.88 78 GLY A CA 1
ATOM 615 C C . GLY A 1 78 ? -9.221 2.791 14.839 1.00 84.88 78 GLY A C 1
ATOM 616 O O . GLY A 1 78 ? -10.005 3.342 15.605 1.00 84.88 78 GLY A O 1
ATOM 617 N N . ASP A 1 79 ? -9.335 2.892 13.512 1.00 87.56 79 ASP A N 1
ATOM 618 C CA . ASP A 1 79 ? -10.398 3.648 12.839 1.00 87.56 79 ASP A CA 1
ATOM 619 C C . ASP A 1 79 ? -10.917 2.894 11.598 1.00 87.56 79 ASP A C 1
ATOM 621 O O . ASP A 1 79 ? -10.429 3.083 10.476 1.00 87.56 79 ASP A O 1
ATOM 625 N N . PRO A 1 80 ? -11.931 2.028 11.779 1.00 85.50 80 PRO A N 1
ATOM 626 C CA . PRO A 1 80 ? -12.529 1.270 10.688 1.00 85.50 80 PRO A CA 1
ATOM 627 C C . PRO A 1 80 ? -13.411 2.115 9.757 1.00 85.50 80 PRO A C 1
ATOM 629 O O . PRO A 1 80 ? -13.778 1.635 8.681 1.00 85.50 80 PRO A O 1
ATOM 632 N N . HIS A 1 81 ? -13.762 3.351 10.133 1.00 85.44 81 HIS A N 1
ATOM 633 C CA . HIS A 1 81 ? -14.583 4.231 9.298 1.00 85.44 81 HIS A CA 1
ATOM 634 C C . HIS A 1 81 ? -13.753 4.928 8.216 1.00 85.44 81 HIS A C 1
ATOM 636 O O . HIS A 1 81 ? -14.261 5.194 7.121 1.00 85.44 81 HIS A O 1
ATOM 642 N N . THR A 1 82 ? -12.466 5.161 8.479 1.00 86.44 82 THR A N 1
ATOM 643 C CA . THR A 1 82 ? -11.546 5.738 7.498 1.00 86.44 82 THR A CA 1
ATOM 644 C C . THR A 1 82 ? -11.034 4.672 6.532 1.00 86.44 82 THR A C 1
ATOM 646 O O . THR A 1 82 ? -10.123 3.892 6.811 1.00 86.44 82 THR A O 1
ATOM 649 N N . LEU A 1 83 ? -11.626 4.661 5.338 1.00 89.19 83 LEU A N 1
ATOM 650 C CA . LEU A 1 83 ? -11.223 3.784 4.246 1.00 89.19 83 LEU A CA 1
ATOM 651 C C . LEU A 1 83 ? -10.069 4.390 3.448 1.00 89.19 83 LEU A C 1
ATOM 653 O O . LEU A 1 83 ? -10.166 5.496 2.917 1.00 89.19 83 LEU A O 1
ATOM 657 N N . LEU A 1 84 ? -9.010 3.607 3.284 1.00 91.31 84 LEU A N 1
ATOM 658 C CA . LEU A 1 84 ? -7.837 3.953 2.495 1.00 91.31 84 LEU A CA 1
ATOM 659 C C . LEU A 1 84 ? -7.651 2.959 1.347 1.00 91.31 84 LEU A C 1
ATOM 661 O O . LEU A 1 84 ? -8.123 1.818 1.377 1.00 91.31 84 LEU A O 1
ATOM 665 N N . VAL A 1 85 ? -6.930 3.401 0.319 1.00 90.44 85 VAL A N 1
ATOM 666 C CA . VAL A 1 85 ? -6.529 2.552 -0.802 1.00 90.44 85 VAL A CA 1
ATOM 667 C C . VAL A 1 85 ? -5.017 2.447 -0.825 1.00 90.44 85 VAL A C 1
ATOM 669 O O . VAL A 1 85 ? -4.308 3.439 -0.996 1.00 90.44 85 VAL A O 1
ATOM 672 N N . VAL A 1 86 ? -4.517 1.223 -0.696 1.00 89.00 86 VAL A N 1
ATOM 673 C CA . VAL A 1 86 ? -3.095 0.934 -0.863 1.00 89.00 86 VAL A CA 1
ATOM 674 C C . VAL A 1 86 ? -2.894 0.414 -2.272 1.00 89.00 86 VAL A C 1
ATOM 676 O O . VAL A 1 86 ? -3.277 -0.710 -2.584 1.00 89.00 86 VAL A O 1
ATOM 679 N N . LYS A 1 87 ? -2.291 1.241 -3.126 1.00 87.25 87 LYS A N 1
ATOM 680 C CA . LYS A 1 87 ? -1.701 0.789 -4.385 1.00 87.25 87 LYS A CA 1
ATOM 681 C C . LYS A 1 87 ? -0.303 0.269 -4.100 1.00 87.25 87 LYS A C 1
ATOM 683 O O . LYS A 1 87 ? 0.513 1.010 -3.553 1.00 87.25 87 LYS A O 1
ATOM 688 N N . ASN A 1 88 ? -0.053 -0.966 -4.495 1.00 83.19 88 ASN A N 1
ATOM 689 C CA . ASN A 1 88 ? 1.236 -1.612 -4.388 1.00 83.19 88 ASN A CA 1
ATOM 690 C C . ASN A 1 88 ? 1.677 -2.079 -5.765 1.00 83.19 88 ASN A C 1
ATOM 692 O O . ASN A 1 88 ? 1.021 -2.923 -6.379 1.00 83.19 88 ASN A O 1
ATOM 696 N N . SER A 1 89 ? 2.745 -1.478 -6.266 1.00 76.81 89 SER A N 1
ATOM 697 C CA . SER A 1 89 ? 3.230 -1.694 -7.624 1.00 76.81 89 SER A CA 1
ATOM 698 C C . SER A 1 89 ? 4.719 -1.960 -7.619 1.00 76.81 89 SER A C 1
ATOM 700 O O . SER A 1 89 ? 5.466 -1.219 -6.984 1.00 76.81 89 SER A O 1
ATOM 702 N N . TRP A 1 90 ? 5.158 -2.951 -8.388 1.00 74.62 90 TRP A N 1
ATOM 703 C CA . TRP A 1 90 ? 6.562 -3.008 -8.771 1.00 74.62 90 TRP A CA 1
ATOM 704 C C . TRP A 1 90 ? 6.860 -1.945 -9.821 1.00 74.62 90 TRP A C 1
ATOM 706 O O . TRP A 1 90 ? 6.146 -1.829 -10.820 1.00 74.62 90 TRP A O 1
ATOM 716 N N . GLN A 1 91 ? 7.918 -1.181 -9.591 1.00 66.00 91 GLN A N 1
ATOM 717 C CA . GLN A 1 91 ? 8.420 -0.177 -10.509 1.00 66.00 91 GLN A CA 1
ATOM 718 C C . GLN A 1 91 ? 9.929 -0.335 -10.693 1.00 66.00 91 GLN A C 1
ATOM 720 O O . GLN A 1 91 ? 10.651 -0.810 -9.820 1.00 66.00 91 GLN A O 1
ATOM 725 N N . TYR A 1 92 ? 10.397 0.038 -11.879 1.00 66.25 92 TYR A N 1
ATOM 726 C CA . TYR A 1 92 ? 11.820 0.207 -12.134 1.00 66.25 92 TYR A CA 1
ATOM 727 C C . TYR A 1 92 ? 12.257 1.552 -11.554 1.00 66.25 92 TYR A C 1
ATOM 729 O O . TYR A 1 92 ? 11.532 2.533 -11.711 1.00 66.25 92 TYR A O 1
ATOM 737 N N . LEU A 1 93 ? 13.449 1.603 -10.952 1.00 65.25 93 LEU A N 1
ATOM 738 C CA . LEU A 1 93 ? 14.043 2.824 -10.379 1.00 65.25 93 LEU A CA 1
ATOM 739 C C . LEU A 1 93 ? 14.126 3.992 -11.376 1.00 65.25 93 LEU A C 1
ATOM 741 O O . LEU A 1 93 ? 14.145 5.150 -10.983 1.00 65.25 93 LEU A O 1
ATOM 745 N N . GLU A 1 94 ? 14.162 3.688 -12.671 1.00 66.81 94 GLU A N 1
ATOM 746 C CA . GLU A 1 94 ? 14.219 4.664 -13.763 1.00 66.81 94 GLU A CA 1
ATOM 747 C C . GLU A 1 94 ? 12.899 5.431 -13.965 1.00 66.81 94 GLU A C 1
ATOM 749 O O . GLU A 1 94 ? 12.873 6.457 -14.649 1.00 66.81 94 GLU A O 1
ATOM 754 N N . ARG A 1 95 ? 11.778 4.945 -13.409 1.00 69.06 95 ARG A N 1
ATOM 755 C CA . ARG A 1 95 ? 10.483 5.630 -13.505 1.00 69.06 95 ARG A CA 1
ATOM 756 C C . ARG A 1 95 ? 10.342 6.682 -12.411 1.00 69.06 95 ARG A C 1
ATOM 758 O O . ARG A 1 95 ? 10.729 6.471 -11.269 1.00 69.06 95 ARG A O 1
ATOM 765 N N . LYS A 1 96 ? 9.745 7.823 -12.774 1.00 69.12 96 LYS A N 1
ATOM 766 C CA . LYS A 1 96 ? 9.393 8.870 -11.807 1.00 69.12 96 LYS A CA 1
ATOM 767 C C . LYS A 1 96 ? 8.338 8.345 -10.836 1.00 69.12 96 LYS A C 1
ATOM 769 O O . LYS A 1 96 ? 7.339 7.784 -11.280 1.00 69.12 96 LYS A O 1
ATOM 774 N N . GLU A 1 97 ? 8.558 8.624 -9.557 1.00 70.50 97 GLU A N 1
ATOM 775 C CA . GLU A 1 97 ? 7.673 8.279 -8.445 1.00 70.50 97 GLU A CA 1
ATOM 776 C C . GLU A 1 97 ? 6.239 8.764 -8.718 1.00 70.50 97 GLU A C 1
ATOM 778 O O . GLU A 1 97 ? 5.989 9.948 -8.975 1.00 70.50 97 GLU A O 1
ATOM 783 N N . GLU A 1 98 ? 5.271 7.852 -8.687 1.00 76.12 98 GLU A N 1
ATOM 784 C CA . GLU A 1 98 ? 3.869 8.192 -8.958 1.00 76.12 98 GLU A CA 1
ATOM 785 C C . GLU A 1 98 ? 3.218 8.883 -7.744 1.00 76.12 98 GLU A C 1
ATOM 787 O O . GLU A 1 98 ? 2.274 9.669 -7.884 1.00 76.12 98 GLU A O 1
ATOM 792 N N . SER A 1 99 ? 3.769 8.661 -6.551 1.00 82.00 99 SER A N 1
ATOM 793 C CA . SER A 1 99 ? 3.389 9.330 -5.299 1.00 82.00 99 SER A CA 1
ATOM 794 C C . SER A 1 99 ? 3.443 10.859 -5.396 1.00 82.00 99 SER A C 1
ATOM 796 O O . SER A 1 99 ? 2.553 11.538 -4.880 1.00 82.00 99 SER A O 1
ATOM 798 N N . GLU A 1 100 ? 4.429 11.403 -6.109 1.00 85.25 100 GLU A N 1
ATOM 799 C CA . GLU A 1 100 ? 4.637 12.838 -6.300 1.00 85.25 100 GLU A CA 1
ATOM 800 C C . GLU A 1 100 ? 3.466 13.494 -7.033 1.00 85.25 100 GLU A C 1
ATOM 802 O O . GLU A 1 100 ? 3.074 14.626 -6.736 1.00 85.25 100 GLU A O 1
ATOM 807 N N . LEU A 1 101 ? 2.851 12.770 -7.972 1.00 86.00 101 LEU A N 1
ATOM 808 C CA . LEU A 1 101 ? 1.661 13.242 -8.674 1.00 86.00 101 LEU A CA 1
ATOM 809 C C . LEU A 1 101 ? 0.465 13.329 -7.721 1.00 86.00 101 LEU A C 1
ATOM 811 O O . LEU A 1 101 ? -0.271 14.318 -7.748 1.00 86.00 101 LEU A O 1
ATOM 815 N N . LEU A 1 102 ? 0.297 12.336 -6.841 1.00 87.94 102 LEU A N 1
ATOM 816 C CA . LEU A 1 102 ? -0.754 12.345 -5.821 1.00 87.94 102 LEU A CA 1
ATOM 817 C C . LEU A 1 102 ? -0.527 13.443 -4.777 1.00 87.94 102 LEU A C 1
ATOM 819 O O . LEU A 1 102 ? -1.494 14.087 -4.356 1.00 87.94 102 LEU A O 1
ATOM 823 N N . ARG A 1 103 ? 0.730 13.702 -4.390 1.00 88.31 103 ARG A N 1
ATOM 824 C CA . ARG A 1 103 ? 1.076 14.796 -3.472 1.00 88.31 103 ARG A CA 1
ATOM 825 C C . ARG A 1 103 ? 0.681 16.145 -4.069 1.00 88.31 103 ARG A C 1
ATOM 827 O O . ARG A 1 103 ? -0.129 16.857 -3.477 1.00 88.31 103 ARG A O 1
ATOM 834 N N . LYS A 1 104 ? 1.099 16.425 -5.307 1.00 90.12 104 LYS A N 1
ATOM 835 C CA . LYS A 1 104 ? 0.734 17.658 -6.032 1.00 90.12 104 LYS A CA 1
ATOM 836 C C . LYS A 1 104 ? -0.774 17.805 -6.240 1.00 90.12 104 LYS A C 1
ATOM 838 O O . LYS A 1 104 ? -1.318 18.901 -6.109 1.00 90.12 104 LYS A O 1
ATOM 843 N N . ALA A 1 105 ? -1.478 16.718 -6.560 1.00 91.06 105 ALA A N 1
ATOM 844 C CA . ALA A 1 105 ? -2.936 16.742 -6.702 1.00 91.06 105 ALA A CA 1
ATOM 845 C C . ALA A 1 105 ? -3.648 17.041 -5.369 1.00 91.06 105 ALA A C 1
ATOM 847 O O . ALA A 1 105 ? -4.703 17.684 -5.346 1.00 91.06 105 ALA A O 1
ATOM 848 N N . THR A 1 106 ? -3.060 16.595 -4.258 1.00 90.88 106 THR A N 1
ATOM 849 C CA . THR A 1 106 ? -3.546 16.858 -2.900 1.00 90.88 106 THR A CA 1
ATOM 850 C C . THR A 1 106 ? -3.340 18.314 -2.508 1.00 90.88 106 THR A C 1
ATOM 852 O O . THR A 1 106 ? -4.305 18.959 -2.100 1.00 90.88 106 THR A O 1
ATOM 855 N N . GLU A 1 107 ? -2.142 18.857 -2.729 1.00 91.94 107 GLU A N 1
ATOM 856 C CA . GLU A 1 107 ? -1.812 20.273 -2.502 1.00 91.94 107 GLU A CA 1
ATOM 857 C C . GLU A 1 107 ? -2.740 21.204 -3.290 1.00 91.94 107 GLU A C 1
ATOM 859 O O . GLU A 1 107 ? -3.311 22.145 -2.742 1.00 91.94 107 GLU A O 1
ATOM 864 N N . LYS A 1 108 ? -2.980 20.887 -4.568 1.00 93.75 108 LYS A N 1
ATOM 865 C CA . LYS A 1 108 ? -3.885 21.648 -5.443 1.00 93.75 108 LYS A CA 1
ATOM 866 C C . LYS A 1 108 ? -5.373 21.404 -5.167 1.00 93.75 108 LYS A C 1
ATOM 868 O O . LYS A 1 108 ? -6.215 21.931 -5.891 1.00 93.75 108 LYS A O 1
ATOM 873 N N . ARG A 1 109 ? -5.717 20.589 -4.162 1.00 91.19 109 ARG A N 1
ATOM 874 C CA . ARG A 1 109 ? -7.097 20.227 -3.785 1.00 91.19 109 ARG A CA 1
ATOM 875 C C . ARG A 1 109 ? -7.954 19.773 -4.973 1.00 91.19 109 ARG A C 1
ATOM 877 O O . ARG A 1 109 ? -9.166 19.987 -4.992 1.00 91.19 109 ARG A O 1
ATOM 884 N N . VAL A 1 110 ? -7.342 19.091 -5.945 1.00 92.62 110 VAL A N 1
ATOM 885 C CA . VAL A 1 110 ? -8.034 18.608 -7.152 1.00 92.62 110 VAL A CA 1
ATOM 886 C C . VAL A 1 110 ? -9.190 17.699 -6.732 1.00 92.62 110 VAL A C 1
ATOM 888 O O . VAL A 1 110 ? -9.024 16.861 -5.843 1.00 92.62 110 VAL A O 1
ATOM 891 N N . LYS A 1 111 ? -10.380 17.895 -7.307 1.00 90.12 111 LYS A N 1
ATOM 892 C CA . LYS A 1 111 ? -11.561 17.060 -7.030 1.00 90.12 111 LYS A CA 1
ATOM 893 C C . LYS A 1 111 ? -11.441 15.719 -7.768 1.00 90.12 111 LYS A C 1
ATOM 895 O O . LYS A 1 111 ? -10.794 15.649 -8.805 1.00 90.12 111 LYS A O 1
ATOM 900 N N . ASN 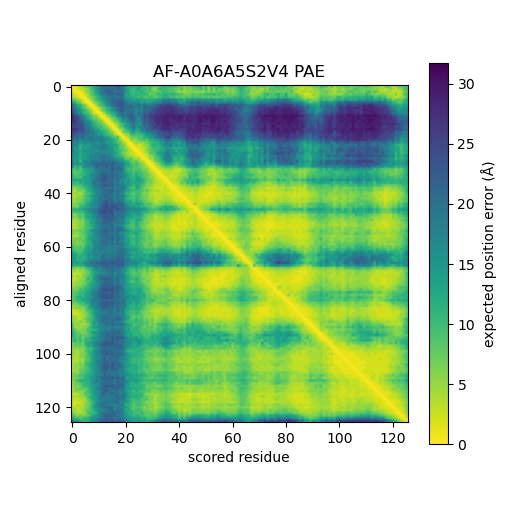A 1 112 ? -12.077 14.669 -7.246 1.00 87.44 112 ASN A N 1
ATOM 901 C CA . ASN A 1 112 ? -12.130 13.325 -7.851 1.00 87.44 112 ASN A CA 1
ATOM 902 C C . ASN A 1 112 ? -10.776 12.594 -7.991 1.00 87.44 112 ASN A C 1
ATOM 904 O O . ASN A 1 112 ? -10.688 11.602 -8.708 1.00 87.44 112 ASN A O 1
ATOM 908 N N . VAL A 1 113 ? -9.732 13.050 -7.292 1.00 86.75 113 VAL A N 1
ATOM 909 C CA . VAL A 1 113 ? -8.427 12.376 -7.217 1.00 86.75 113 VAL A CA 1
ATOM 910 C C . VAL A 1 113 ? -8.193 11.896 -5.789 1.00 86.75 113 VAL A C 1
ATOM 912 O O . VAL A 1 113 ? -8.540 12.592 -4.830 1.00 86.75 113 VAL A O 1
ATOM 915 N N . ALA A 1 114 ? -7.612 10.704 -5.646 1.00 85.31 114 ALA A N 1
ATOM 916 C CA . ALA A 1 114 ? -7.234 10.159 -4.348 1.00 85.31 114 ALA A CA 1
ATOM 917 C C . ALA A 1 114 ? -6.272 11.108 -3.616 1.00 85.31 114 ALA A C 1
ATOM 919 O O . ALA A 1 114 ? -5.387 11.713 -4.224 1.00 85.31 114 ALA A O 1
ATOM 920 N N . ARG A 1 115 ? -6.448 11.235 -2.299 1.00 88.75 115 ARG A N 1
ATOM 921 C CA . ARG A 1 115 ? -5.570 12.058 -1.465 1.00 88.75 115 ARG A CA 1
ATOM 922 C C . ARG A 1 115 ? -4.306 11.286 -1.122 1.00 88.75 115 ARG A C 1
ATOM 924 O O . ARG A 1 115 ? -4.354 10.094 -0.820 1.00 88.75 115 ARG A O 1
ATOM 931 N N . TYR A 1 116 ? -3.180 11.984 -1.179 1.00 88.69 116 TYR A N 1
ATOM 932 C CA . TYR A 1 116 ? -1.909 11.467 -0.713 1.00 88.69 116 TYR A CA 1
ATOM 933 C C . TYR A 1 116 ? -2.002 11.212 0.791 1.00 88.69 116 TYR A C 1
ATOM 935 O O . TYR A 1 116 ? -2.423 12.084 1.548 1.00 88.69 116 TYR A O 1
ATOM 943 N N . PHE A 1 117 ? -1.624 10.003 1.196 1.00 86.69 117 PHE A N 1
ATOM 944 C CA . PHE A 1 117 ? -1.622 9.588 2.596 1.00 86.69 117 PHE A CA 1
ATOM 945 C C . PHE A 1 117 ? -0.198 9.285 3.065 1.00 86.69 117 PHE A C 1
ATOM 947 O O . PHE A 1 117 ? 0.302 9.893 4.004 1.00 86.69 117 PHE A O 1
ATOM 954 N N . HIS A 1 118 ? 0.468 8.364 2.373 1.00 87.38 118 HIS A N 1
ATOM 955 C CA . HIS A 1 118 ? 1.834 7.944 2.656 1.00 87.38 118 HIS A CA 1
ATOM 956 C C . HIS A 1 118 ? 2.430 7.295 1.403 1.00 87.38 118 HIS A C 1
ATOM 958 O O . HIS A 1 118 ? 1.693 6.645 0.646 1.00 87.38 118 HIS A O 1
ATOM 964 N N . HIS A 1 119 ? 3.733 7.458 1.188 1.00 87.12 119 HIS A N 1
ATOM 965 C CA . HIS A 1 119 ? 4.505 6.713 0.203 1.00 87.12 119 HIS A CA 1
ATOM 966 C C . HIS A 1 119 ? 5.695 6.037 0.874 1.00 87.12 119 HIS A C 1
ATOM 968 O O . HIS A 1 119 ? 6.359 6.640 1.711 1.00 87.12 119 HIS A O 1
ATOM 974 N N . GLU A 1 120 ? 5.976 4.815 0.441 1.00 81.44 120 GLU A N 1
ATOM 975 C CA . GLU A 1 120 ? 7.199 4.106 0.780 1.00 81.44 120 GLU A CA 1
ATOM 976 C C . GLU A 1 120 ? 7.715 3.331 -0.436 1.00 81.44 120 GLU A C 1
ATOM 978 O O . GLU A 1 120 ? 6.937 2.762 -1.217 1.00 81.44 120 GLU A O 1
ATOM 983 N N . THR A 1 121 ? 9.038 3.272 -0.553 1.00 78.62 121 THR A N 1
ATOM 984 C CA . THR A 1 121 ? 9.726 2.426 -1.523 1.00 78.62 121 THR A CA 1
ATOM 985 C C . THR A 1 121 ? 10.354 1.245 -0.793 1.00 78.62 121 THR A C 1
ATOM 987 O O . THR A 1 121 ? 11.164 1.421 0.115 1.00 78.62 121 THR A O 1
ATOM 990 N N . VAL A 1 122 ? 9.981 0.027 -1.183 1.00 74.75 122 VAL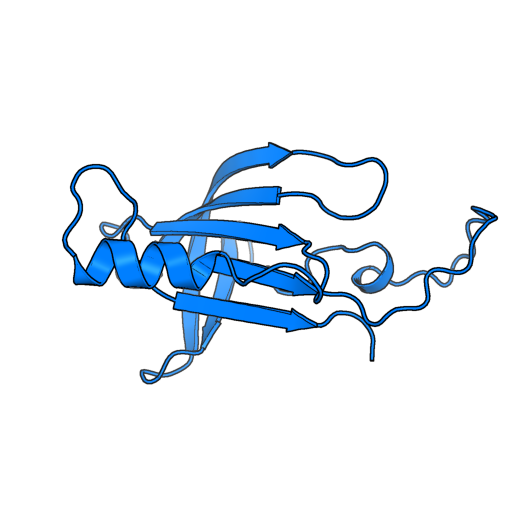 A N 1
ATOM 991 C CA . VAL A 1 122 ? 10.513 -1.216 -0.613 1.00 74.75 122 VAL A CA 1
ATOM 992 C C . VAL A 1 122 ? 11.472 -1.853 -1.616 1.00 74.75 122 VAL A C 1
ATOM 994 O O . VAL A 1 122 ? 11.054 -2.362 -2.659 1.00 74.75 122 VAL A O 1
ATOM 997 N N . CYS A 1 123 ? 12.764 -1.849 -1.297 1.00 70.06 123 CYS A N 1
ATOM 998 C CA . CYS A 1 123 ? 13.789 -2.514 -2.101 1.00 70.06 123 CYS A CA 1
ATOM 999 C C . CYS A 1 123 ? 13.887 -3.996 -1.715 1.00 70.06 123 CYS A C 1
ATOM 1001 O O . CYS A 1 123 ? 14.111 -4.330 -0.550 1.00 70.06 123 CYS A O 1
ATOM 1003 N N . VAL A 1 124 ? 13.717 -4.897 -2.686 1.00 62.94 124 VAL A N 1
ATOM 1004 C CA . VAL A 1 124 ? 13.777 -6.351 -2.461 1.00 62.94 124 VAL A CA 1
ATOM 1005 C C . VAL A 1 124 ? 15.095 -6.908 -3.001 1.00 62.94 124 VAL A C 1
ATOM 1007 O O . VAL A 1 124 ? 15.315 -6.864 -4.208 1.00 62.94 124 VAL A O 1
ATOM 1010 N N . GLY A 1 125 ? 15.920 -7.490 -2.121 1.00 57.25 125 GLY A N 1
ATOM 1011 C CA . GLY A 1 125 ? 17.111 -8.272 -2.490 1.00 57.25 125 GLY A CA 1
ATOM 1012 C C . GLY A 1 125 ? 18.435 -7.506 -2.476 1.00 57.25 125 GLY A C 1
ATOM 1013 O O . GLY A 1 125 ? 19.050 -7.372 -3.526 1.00 57.25 125 GLY A O 1
ATOM 1014 N N . GLY A 1 126 ? 18.865 -7.036 -1.301 1.00 39.75 126 GLY A N 1
ATOM 1015 C CA . GLY A 1 126 ? 20.278 -6.712 -1.065 1.00 39.75 126 GLY A CA 1
ATOM 1016 C C . GLY A 1 126 ? 21.123 -7.971 -0.932 1.00 39.75 126 GLY A C 1
ATOM 1017 O O . GLY A 1 126 ? 20.574 -8.970 -0.407 1.00 39.75 126 GLY A O 1
#

Secondary structure (DSSP, 8-state):
-EEEE--S---SS-----TT--TTTTT--TTEEEETTEEEEEEEETTEEEEEEEEEEEEEE--SSS--EEEEEEEETTEEEEEEEEEEEE--TTSPPSHHHHHHHHHTT-TTSPPP---EEEE---

Solvent-accessible surface area (backbone atoms only — not comparable to full-atom values): 7807 Å² total; per-residue (Å²): 62,36,39,31,32,65,71,93,74,78,76,86,78,78,95,68,91,58,97,77,71,47,56,67,78,73,54,48,69,82,63,54,47,71,61,86,96,45,40,31,38,73,47,80,50,97,93,42,81,45,53,31,35,59,76,43,78,75,46,75,47,88,49,100,76,64,61,37,40,40,30,32,36,25,22,38,77,92,39,77,84,53,74,45,71,43,45,37,32,56,43,62,85,89,56,81,70,66,60,58,56,29,42,53,40,40,78,67,62,50,80,99,56,74,71,61,84,57,74,50,78,50,75,52,76,132

Sequence (126 aa):
MRERCSPLNKPDGLFLASPFINNKQLGFDLTIVAVGDKRYIEIERESGKERLVINSVIKRVPCVAGQATTCWKVYQEGDPHTLLVVKNSWQYLERKEESELLRKATEKRVKNVARYFHHETVCVGG

Mean predicted aligned error: 10.54 Å

Foldseek 3Di:
DEEEEEDDDDDPDDPDPDVPQDCLNVQNDPQFDDDPPWTWHWDQDPVGIWIKIFPDWPDADPDPDHRAWTKTWTDTPVGPPDIDIDIYGYDYPPDDDPLVVLDVCQVVVPPPGDHRDDYDYHYGDD

Nearest PDB structures (foldseek):
  6q2o-assembly1_E  TM=3.070E-01  e=2.598E+00  Homo sapiens
  6bqm-assembly1_A  TM=2.196E-01  e=1.377E+00  Vibrio cholerae O395
  6wsk-assembly1_A  TM=2.842E-01  e=6.732E+00  Tequatrovirus T4